Protein AF-X0UW04-F1 (afdb_monomer_lite)

Radius of gyration: 12.87 Å; chains: 1; bounding box: 37×18×32 Å

pLDDT: mean 79.73, std 12.76, range [35.03, 93.69]

Structure (mmCIF, N/CA/C/O backbone):
data_AF-X0UW04-F1
#
_entry.id   AF-X0UW04-F1
#
loop_
_atom_site.group_PDB
_atom_site.id
_atom_site.type_symbol
_atom_site.label_atom_id
_atom_site.label_alt_id
_atom_site.label_comp_id
_atom_site.label_asym_id
_atom_site.label_entity_id
_atom_site.label_seq_id
_atom_site.pdbx_PDB_ins_code
_atom_site.Cartn_x
_atom_site.Cartn_y
_atom_site.Cartn_z
_atom_site.occupancy
_atom_site.B_iso_or_equiv
_atom_site.auth_seq_id
_atom_site.auth_comp_id
_atom_site.auth_asym_id
_atom_site.auth_atom_id
_atom_site.pdbx_PDB_model_num
ATOM 1 N N . VAL A 1 1 ? 0.462 9.003 -2.841 1.00 79.62 1 VAL A N 1
ATOM 2 C CA . VAL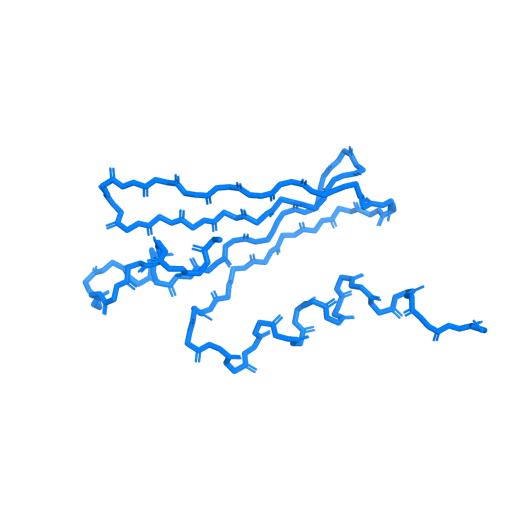 A 1 1 ? 0.823 7.589 -3.104 1.00 79.62 1 VAL A CA 1
ATOM 3 C C . VAL A 1 1 ? 0.591 7.194 -4.570 1.00 79.62 1 VAL A C 1
ATOM 5 O O . VAL A 1 1 ? 1.568 6.968 -5.261 1.00 79.62 1 VAL A O 1
ATOM 8 N N . ILE A 1 2 ? -0.629 7.269 -5.125 1.00 79.56 2 ILE A N 1
ATOM 9 C CA . ILE A 1 2 ? -0.984 6.789 -6.492 1.00 79.56 2 ILE A CA 1
ATOM 10 C C . ILE A 1 2 ? -0.001 7.135 -7.638 1.00 79.56 2 ILE A C 1
ATOM 12 O O . ILE A 1 2 ? 0.275 6.241 -8.436 1.00 79.56 2 ILE A O 1
ATOM 16 N N . PRO A 1 3 ? 0.563 8.359 -7.755 1.00 82.19 3 PRO A N 1
ATOM 17 C CA . PRO A 1 3 ? 1.469 8.691 -8.863 1.00 82.19 3 PRO A CA 1
ATOM 18 C C . PRO A 1 3 ? 2.736 7.826 -8.953 1.00 82.19 3 PRO A C 1
ATOM 20 O O . PRO A 1 3 ? 3.385 7.829 -9.994 1.00 82.19 3 PRO A O 1
ATOM 23 N N . PHE A 1 4 ? 3.076 7.109 -7.878 1.00 80.94 4 PHE A N 1
ATOM 24 C CA . PHE A 1 4 ? 4.275 6.281 -7.757 1.00 80.94 4 PHE A CA 1
ATOM 25 C C . PHE A 1 4 ? 3.996 4.781 -7.895 1.00 80.94 4 PHE A C 1
ATOM 27 O O . PHE A 1 4 ? 4.875 3.987 -7.600 1.00 80.94 4 PHE A O 1
ATOM 34 N N . ALA A 1 5 ? 2.794 4.365 -8.299 1.00 85.62 5 ALA A N 1
ATOM 35 C CA . ALA A 1 5 ? 2.554 2.971 -8.666 1.00 85.62 5 ALA A CA 1
ATOM 36 C C . ALA A 1 5 ? 3.163 2.670 -10.046 1.00 85.62 5 ALA A C 1
ATOM 38 O O . ALA A 1 5 ? 3.078 3.495 -10.964 1.00 85.62 5 ALA A O 1
ATOM 39 N N . ALA A 1 6 ? 3.743 1.479 -10.213 1.00 87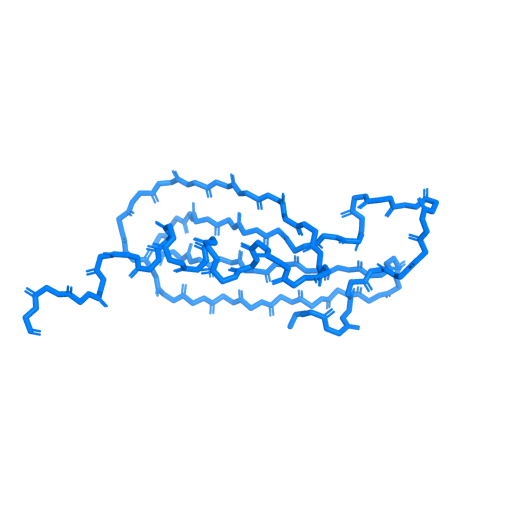.62 6 ALA A N 1
ATOM 40 C CA . ALA A 1 6 ? 4.255 1.042 -11.508 1.00 87.62 6 ALA A CA 1
ATOM 41 C C . ALA A 1 6 ? 3.130 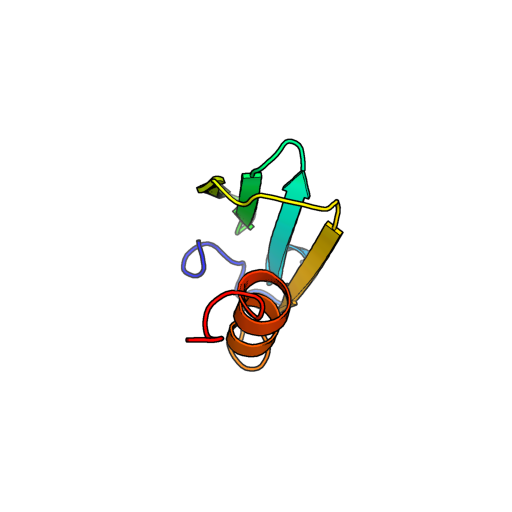1.004 -12.558 1.00 87.62 6 ALA A C 1
ATOM 43 O O . ALA A 1 6 ? 2.018 0.545 -12.297 1.00 87.62 6 ALA A O 1
ATOM 44 N N . LYS A 1 7 ? 3.435 1.475 -13.771 1.00 84.00 7 LYS A N 1
ATOM 45 C CA . LYS A 1 7 ? 2.519 1.426 -14.930 1.00 84.00 7 LYS A CA 1
ATOM 46 C C . LYS A 1 7 ? 2.769 0.209 -15.824 1.00 84.00 7 LYS A C 1
ATOM 48 O O . LYS A 1 7 ? 1.936 -0.141 -16.656 1.00 84.00 7 LYS A O 1
ATOM 53 N N . GLU A 1 8 ? 3.936 -0.402 -15.660 1.00 81.62 8 GLU A N 1
ATOM 54 C CA . GLU A 1 8 ? 4.411 -1.568 -16.397 1.00 81.62 8 GLU A CA 1
ATOM 55 C C . GLU A 1 8 ? 3.730 -2.839 -15.879 1.00 81.62 8 GLU A C 1
ATOM 57 O O . GLU A 1 8 ? 3.494 -2.989 -14.679 1.00 81.62 8 GLU A O 1
ATOM 62 N N . LYS A 1 9 ? 3.431 -3.781 -16.778 1.00 76.94 9 LYS A N 1
ATOM 63 C CA . LYS A 1 9 ? 2.735 -5.029 -16.421 1.00 76.94 9 LYS A CA 1
ATOM 64 C C . LYS A 1 9 ? 3.670 -6.129 -15.922 1.00 76.94 9 LYS A C 1
ATOM 66 O O . LYS A 1 9 ? 3.190 -7.102 -15.351 1.00 76.94 9 LYS A O 1
ATOM 71 N N . ASP A 1 10 ? 4.978 -5.957 -16.094 1.00 90.12 10 ASP A N 1
ATOM 72 C CA . ASP A 1 10 ? 5.987 -6.977 -15.779 1.00 90.12 10 ASP A CA 1
ATOM 73 C C . ASP A 1 10 ? 6.145 -7.192 -14.266 1.00 90.12 10 ASP A C 1
ATOM 75 O O . ASP A 1 10 ? 6.602 -8.240 -13.814 1.00 90.12 10 ASP A O 1
ATOM 79 N N . ARG A 1 11 ? 5.736 -6.199 -13.464 1.00 89.81 11 ARG A N 1
ATOM 80 C CA . ARG A 1 11 ? 5.762 -6.223 -11.995 1.00 89.81 11 ARG A CA 1
ATOM 81 C C . ARG A 1 11 ? 4.383 -5.845 -11.437 1.00 89.81 11 ARG A C 1
ATOM 83 O O . ARG A 1 11 ? 4.228 -4.766 -10.866 1.00 89.81 11 ARG A O 1
ATOM 90 N N . PRO A 1 12 ? 3.368 -6.718 -11.568 1.00 85.81 12 PRO A N 1
ATOM 91 C CA . PRO A 1 12 ? 1.975 -6.382 -11.256 1.00 85.81 12 PRO A CA 1
ATOM 92 C C . PRO A 1 12 ? 1.747 -6.027 -9.781 1.00 85.81 12 PRO A C 1
ATOM 94 O O . PRO A 1 12 ? 0.867 -5.232 -9.471 1.00 85.81 12 PRO A O 1
ATOM 97 N N . VAL A 1 13 ? 2.577 -6.546 -8.871 1.00 88.44 13 VAL A N 1
ATOM 98 C CA . VAL A 1 13 ? 2.549 -6.191 -7.441 1.00 88.44 13 VAL A CA 1
ATOM 99 C C . VAL A 1 13 ? 2.842 -4.701 -7.218 1.00 88.44 13 V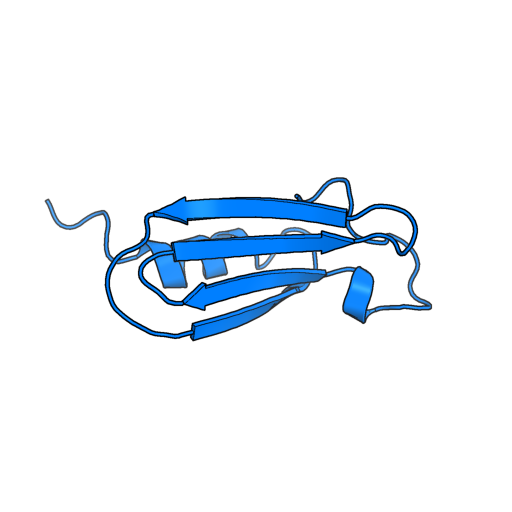AL A C 1
ATOM 101 O O . VAL A 1 13 ? 2.241 -4.093 -6.336 1.00 88.44 13 VAL A O 1
ATOM 104 N N . LEU A 1 14 ? 3.710 -4.099 -8.039 1.00 91.31 14 LEU A N 1
ATOM 105 C CA . LEU A 1 14 ? 4.066 -2.677 -7.963 1.00 91.31 14 LEU A CA 1
ATOM 106 C C . LEU A 1 14 ? 3.005 -1.765 -8.601 1.00 91.31 14 LEU A C 1
ATOM 108 O O . LEU A 1 14 ? 2.972 -0.568 -8.334 1.00 91.31 14 LEU A O 1
ATOM 112 N N . ALA A 1 15 ? 2.090 -2.323 -9.398 1.00 89.81 15 ALA A N 1
ATOM 113 C CA . ALA A 1 15 ? 0.948 -1.606 -9.968 1.00 89.81 15 ALA A CA 1
ATOM 114 C C . ALA A 1 15 ? -0.238 -1.487 -8.984 1.00 89.81 15 ALA A C 1
ATOM 116 O O . ALA A 1 15 ? -1.383 -1.246 -9.388 1.00 89.81 15 ALA A O 1
ATOM 117 N N . CYS A 1 16 ? 0.027 -1.665 -7.687 1.00 89.56 16 CYS A N 1
ATOM 118 C CA . CYS A 1 16 ? -0.958 -1.636 -6.618 1.00 89.56 16 CYS A CA 1
ATOM 119 C C . CYS A 1 16 ? -0.630 -0.587 -5.547 1.00 89.56 16 CYS A C 1
ATOM 121 O O . CYS A 1 16 ? 0.513 -0.173 -5.365 1.00 89.56 16 CYS A O 1
ATOM 123 N N . VAL A 1 17 ? -1.659 -0.204 -4.797 1.00 90.00 17 VAL A N 1
ATOM 124 C CA . VAL A 1 17 ? -1.573 0.499 -3.520 1.00 90.00 17 VAL A CA 1
ATOM 125 C C . VAL A 1 17 ? -1.756 -0.534 -2.413 1.00 90.00 17 VAL A C 1
ATOM 127 O O . VAL A 1 17 ? -2.769 -1.239 -2.385 1.00 90.00 17 VAL A O 1
ATOM 130 N N . ARG A 1 18 ? -0.782 -0.632 -1.510 1.00 91.12 18 ARG A N 1
ATOM 131 C CA . ARG A 1 18 ? -0.901 -1.398 -0.267 1.00 91.12 18 ARG A CA 1
ATOM 132 C C . ARG A 1 18 ? -1.567 -0.525 0.789 1.00 91.12 18 ARG A C 1
ATOM 134 O O . ARG A 1 18 ? -1.172 0.621 0.950 1.00 91.12 18 ARG A O 1
ATOM 141 N N . PHE A 1 19 ? -2.534 -1.081 1.498 1.00 90.06 19 PHE A N 1
ATOM 142 C CA . PHE A 1 19 ? -3.208 -0.510 2.656 1.00 90.06 19 PHE A CA 1
ATOM 143 C C . PHE A 1 19 ? -2.910 -1.417 3.836 1.00 90.06 19 PHE A C 1
ATOM 145 O O . PHE A 1 19 ? -3.205 -2.604 3.757 1.00 90.06 19 PHE A O 1
ATOM 152 N N . ALA A 1 20 ? -2.333 -0.890 4.903 1.00 90.06 20 ALA A N 1
ATOM 153 C CA . ALA A 1 20 ? -2.063 -1.642 6.117 1.00 90.06 20 ALA A CA 1
ATOM 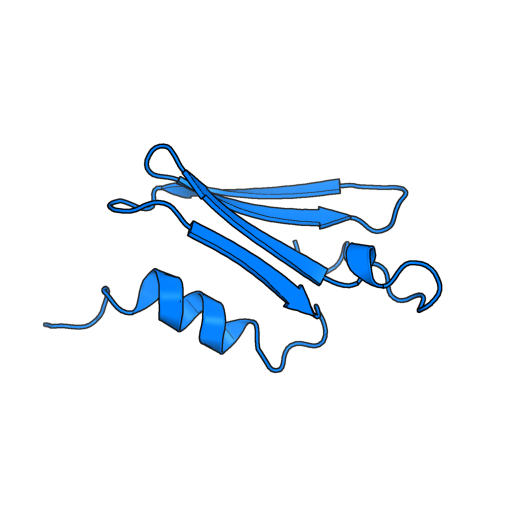154 C C . ALA A 1 20 ? -2.542 -0.838 7.318 1.00 90.06 20 ALA A C 1
ATOM 156 O O . ALA A 1 20 ? -2.043 0.254 7.565 1.00 90.06 20 ALA A O 1
ATOM 157 N N . GLN A 1 21 ? -3.508 -1.382 8.041 1.00 88.69 21 GLN A N 1
ATOM 158 C CA . GLN A 1 21 ? -3.956 -0.879 9.320 1.00 88.69 21 GLN A CA 1
ATOM 159 C C . GLN A 1 21 ? -3.283 -1.679 10.429 1.00 88.69 21 GLN A C 1
ATOM 161 O O . GLN A 1 21 ? -3.515 -2.886 10.519 1.00 88.69 21 GLN A O 1
ATOM 166 N N . ARG A 1 22 ? -2.441 -1.014 11.224 1.00 87.31 22 ARG A N 1
ATOM 167 C CA . ARG A 1 22 ? -1.737 -1.579 12.383 1.00 87.31 22 ARG A CA 1
ATOM 168 C C . ARG A 1 22 ? -1.427 -0.468 13.375 1.00 87.31 22 ARG A C 1
ATOM 170 O O . ARG A 1 22 ? -1.182 0.663 12.963 1.00 87.31 22 ARG A O 1
ATOM 177 N N . GLU A 1 23 ? -1.396 -0.791 14.664 1.00 87.50 23 GLU A N 1
ATOM 178 C CA . GLU A 1 23 ? -0.932 0.131 15.720 1.00 87.50 23 GLU A CA 1
ATOM 179 C C . GLU A 1 23 ? -1.655 1.496 15.715 1.00 87.50 23 GLU A C 1
ATOM 181 O O . GLU A 1 23 ? -1.043 2.546 15.906 1.00 87.50 23 GLU A O 1
ATOM 186 N N . GLY A 1 24 ? -2.966 1.490 15.451 1.00 86.94 24 GLY A N 1
ATOM 187 C CA . GLY A 1 24 ? -3.771 2.715 15.396 1.00 86.94 24 GLY A CA 1
ATOM 188 C C . GLY A 1 24 ? -3.473 3.607 14.187 1.00 86.94 24 GLY A C 1
ATOM 189 O O . GLY A 1 24 ? -3.783 4.798 14.212 1.00 86.94 24 GLY A O 1
ATOM 190 N N . LYS A 1 25 ? -2.848 3.065 13.136 1.00 89.06 25 LYS A N 1
ATOM 191 C CA . LYS A 1 25 ? -2.522 3.793 11.910 1.00 89.06 25 LYS A CA 1
ATOM 192 C C . LYS A 1 25 ? -2.966 3.040 10.676 1.00 89.06 25 LYS A C 1
ATOM 194 O O . LYS A 1 25 ? -2.812 1.826 10.598 1.00 89.06 25 LYS A O 1
ATOM 199 N N . LEU A 1 26 ? -3.424 3.786 9.676 1.00 89.25 26 LEU A N 1
ATOM 200 C CA . LEU A 1 26 ? -3.617 3.313 8.313 1.00 89.25 26 LEU A CA 1
ATOM 201 C C . LEU A 1 26 ? -2.479 3.840 7.436 1.00 89.25 26 LEU A C 1
ATOM 203 O O . LEU A 1 26 ? -2.373 5.040 7.175 1.00 89.25 26 LEU A O 1
ATOM 207 N N . THR A 1 27 ? -1.649 2.926 6.951 1.00 91.62 27 THR A N 1
ATOM 208 C CA . THR A 1 27 ? -0.531 3.206 6.055 1.00 91.62 27 THR A CA 1
ATOM 209 C C . THR A 1 27 ? -0.889 2.823 4.624 1.00 91.62 27 THR A C 1
ATOM 211 O O . THR A 1 27 ? -1.271 1.686 4.344 1.00 91.62 27 THR A O 1
ATOM 214 N N . LEU A 1 28 ? -0.737 3.772 3.702 1.00 91.62 28 LEU A N 1
ATOM 215 C CA . LEU A 1 28 ? -0.833 3.556 2.266 1.00 91.62 28 LEU A CA 1
ATOM 216 C C . L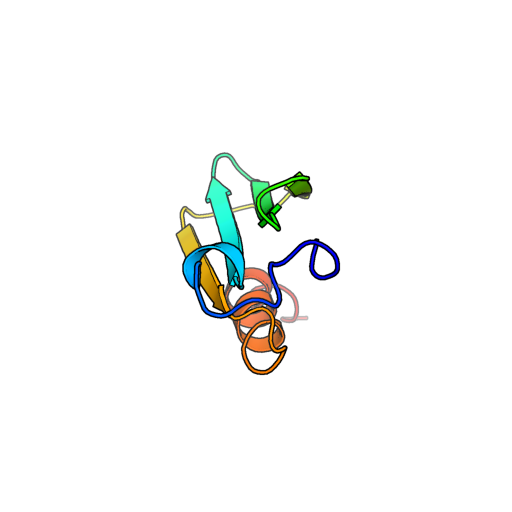EU A 1 28 ? 0.568 3.595 1.657 1.00 91.62 28 LEU A C 1
ATOM 218 O O . LEU A 1 28 ? 1.247 4.617 1.755 1.00 91.62 28 LEU A O 1
ATOM 222 N N . THR A 1 29 ? 0.967 2.534 0.960 1.00 93.38 29 THR A N 1
ATOM 223 C CA . THR A 1 29 ? 2.294 2.425 0.336 1.00 93.38 29 THR A CA 1
ATOM 224 C C . THR A 1 29 ? 2.175 2.101 -1.154 1.00 93.38 29 THR A C 1
ATOM 226 O O . THR A 1 29 ? 1.378 1.258 -1.567 1.00 93.38 29 THR A O 1
ATOM 229 N N . THR A 1 30 ? 2.993 2.759 -1.974 1.00 93.25 30 THR A N 1
ATOM 230 C CA . THR A 1 30 ? 3.138 2.512 -3.422 1.00 93.25 30 THR A CA 1
ATOM 231 C C . THR A 1 30 ? 4.602 2.611 -3.829 1.00 93.25 30 THR A C 1
ATOM 233 O O . THR A 1 30 ? 5.331 3.433 -3.270 1.00 93.25 30 THR A O 1
ATOM 236 N N . SER A 1 31 ? 5.020 1.846 -4.836 1.00 92.75 31 SER A N 1
ATOM 237 C CA . SER A 1 31 ? 6.352 1.964 -5.436 1.00 92.75 31 SER A CA 1
ATOM 238 C C . SER A 1 31 ? 6.322 1.610 -6.920 1.00 92.75 31 SER A C 1
ATOM 240 O O . SER A 1 31 ? 5.524 0.779 -7.346 1.00 92.75 31 SER A O 1
ATOM 242 N N . ASP A 1 32 ? 7.220 2.218 -7.693 1.00 90.81 32 ASP A N 1
ATOM 243 C CA . ASP A 1 32 ? 7.444 1.938 -9.114 1.00 90.81 32 ASP A CA 1
ATOM 244 C C . ASP A 1 32 ? 8.724 1.112 -9.353 1.00 90.81 32 ASP A C 1
ATOM 246 O O . ASP A 1 32 ? 9.108 0.847 -10.491 1.00 90.81 32 ASP A O 1
ATOM 250 N N . GLY A 1 33 ? 9.392 0.683 -8.275 1.00 90.19 33 GLY A N 1
ATOM 251 C CA . GLY A 1 33 ? 10.678 -0.013 -8.315 1.00 90.19 33 GLY A CA 1
ATOM 252 C C . GLY A 1 33 ? 11.903 0.909 -8.343 1.00 90.19 33 GLY A C 1
ATOM 253 O O . GLY A 1 33 ? 13.020 0.402 -8.303 1.00 90.19 33 GLY A O 1
ATOM 254 N N . PHE A 1 34 ? 11.715 2.231 -8.368 1.00 91.25 34 PHE A N 1
ATOM 255 C CA . PHE A 1 34 ? 12.782 3.233 -8.252 1.00 91.25 34 PHE A CA 1
ATOM 256 C C . PHE A 1 34 ? 12.570 4.168 -7.062 1.00 91.25 34 PHE A C 1
ATOM 258 O O . PHE A 1 34 ? 13.528 4.632 -6.445 1.00 91.25 34 PHE A O 1
ATOM 265 N N . ARG A 1 35 ? 11.311 4.475 -6.750 1.00 91.56 35 ARG A N 1
ATOM 266 C CA . ARG A 1 35 ? 10.897 5.364 -5.667 1.00 91.56 35 ARG A CA 1
ATOM 267 C C . ARG A 1 35 ? 9.771 4.707 -4.874 1.00 91.56 35 ARG A C 1
ATOM 269 O O . ARG A 1 35 ? 9.016 3.884 -5.395 1.00 91.56 35 ARG A O 1
ATOM 276 N N . LEU A 1 36 ? 9.666 5.072 -3.601 1.00 93.44 36 LEU A N 1
ATOM 277 C CA . LEU A 1 36 ? 8.608 4.633 -2.695 1.00 93.44 36 LEU A CA 1
ATOM 278 C C . LEU A 1 36 ? 7.883 5.866 -2.161 1.00 93.44 36 LEU A C 1
ATOM 280 O O . LEU A 1 36 ? 8.517 6.853 -1.793 1.00 93.44 36 LEU A O 1
ATOM 284 N N . ALA A 1 37 ? 6.556 5.803 -2.136 1.00 92.06 37 ALA A N 1
ATOM 285 C CA . ALA A 1 37 ? 5.714 6.814 -1.519 1.00 92.06 37 ALA A CA 1
ATOM 286 C C . ALA A 1 37 ? 4.837 6.166 -0.453 1.00 92.06 37 ALA A C 1
ATOM 288 O O . ALA A 1 37 ? 4.127 5.197 -0.734 1.00 92.06 37 ALA A O 1
ATOM 289 N N . GLU A 1 38 ? 4.866 6.748 0.741 1.00 93.69 38 GLU A N 1
ATOM 290 C CA . GLU A 1 38 ? 4.118 6.292 1.905 1.00 93.69 38 GLU A CA 1
ATOM 291 C C . GLU A 1 38 ? 3.312 7.447 2.508 1.00 93.69 38 GLU A C 1
ATOM 293 O O . GLU A 1 38 ? 3.775 8.587 2.550 1.00 93.69 38 GLU A O 1
ATOM 298 N N . LEU A 1 39 ? 2.088 7.151 2.937 1.00 89.19 39 LEU A N 1
ATOM 299 C CA . LEU A 1 39 ? 1.228 8.041 3.711 1.00 89.19 39 LEU A CA 1
ATOM 300 C C . LEU A 1 39 ? 0.727 7.263 4.922 1.00 89.19 39 LEU A C 1
ATOM 302 O O . LEU A 1 39 ? 0.142 6.201 4.742 1.00 89.19 39 LEU A O 1
ATOM 306 N N . SER A 1 40 ? 0.903 7.811 6.120 1.00 90.12 40 SER A N 1
ATOM 307 C CA . SER A 1 40 ? 0.360 7.242 7.354 1.00 90.12 40 SER A CA 1
ATOM 308 C C . SER A 1 40 ? -0.627 8.220 7.976 1.00 90.12 40 SER A C 1
ATOM 310 O O . SER A 1 40 ? -0.330 9.409 8.090 1.00 90.12 40 SER A O 1
ATOM 312 N N . LEU A 1 41 ? -1.801 7.714 8.338 1.00 83.25 41 LEU A N 1
ATOM 313 C CA . LEU A 1 41 ? -2.898 8.456 8.953 1.00 83.25 41 LEU A CA 1
ATOM 314 C C . LEU A 1 41 ? -3.256 7.779 10.274 1.00 83.25 41 LEU A C 1
ATOM 316 O O . LEU A 1 41 ? -3.242 6.549 10.334 1.00 83.25 41 LEU A O 1
ATOM 320 N N . ASP A 1 42 ? -3.598 8.554 11.299 1.00 83.75 42 ASP A N 1
ATOM 321 C CA . ASP A 1 42 ? -4.171 7.988 12.522 1.00 83.75 42 ASP A CA 1
ATOM 322 C C . ASP A 1 42 ? -5.528 7.351 12.183 1.00 83.75 42 ASP A C 1
ATOM 324 O O . ASP A 1 42 ? -6.362 7.951 11.497 1.00 83.75 42 ASP A O 1
ATOM 328 N N . PHE A 1 43 ? -5.708 6.097 12.588 1.00 79.88 43 PHE A N 1
ATOM 329 C CA . PHE A 1 43 ? -6.864 5.276 12.251 1.00 79.88 43 PHE A CA 1
ATOM 330 C C . PHE A 1 43 ? -7.088 4.238 13.361 1.00 79.88 43 PHE A C 1
ATOM 332 O O . PHE A 1 43 ? -6.354 3.253 13.472 1.00 79.88 43 PHE A O 1
ATOM 339 N N . GLU A 1 44 ? -8.074 4.499 14.217 1.00 75.62 44 GLU A N 1
ATOM 340 C CA . GLU A 1 44 ? -8.356 3.696 15.410 1.00 75.62 44 GLU A CA 1
ATOM 341 C C . GLU A 1 44 ? -9.137 2.410 15.080 1.00 75.62 44 GLU A C 1
ATOM 343 O O . GLU A 1 44 ? -9.908 2.368 14.125 1.00 75.62 44 GLU A O 1
ATOM 348 N N . ASP A 1 45 ? -8.941 1.385 15.915 1.00 72.44 45 ASP A N 1
ATOM 349 C CA . ASP A 1 45 ? -9.630 0.082 15.937 1.00 72.44 45 ASP A CA 1
ATOM 350 C C . ASP A 1 45 ? -9.413 -0.896 14.770 1.00 72.44 45 ASP A C 1
ATOM 352 O O . ASP A 1 45 ? -9.939 -0.735 13.671 1.00 72.44 45 ASP A O 1
ATOM 356 N N . GLY A 1 46 ? -8.749 -2.019 15.070 1.00 71.31 46 GLY A N 1
ATOM 357 C CA . GLY A 1 46 ? -8.624 -3.187 14.190 1.00 71.31 46 GLY A CA 1
ATOM 358 C C . GLY A 1 46 ? -7.245 -3.361 13.548 1.00 71.31 46 GLY A C 1
ATOM 359 O O . GLY A 1 46 ? -6.410 -2.460 13.552 1.00 71.31 46 GLY A O 1
ATOM 360 N N . ASP A 1 47 ? -7.022 -4.549 12.988 1.00 74.94 47 ASP A N 1
ATOM 361 C CA . ASP A 1 47 ? -5.860 -4.882 12.165 1.00 74.94 47 ASP A CA 1
ATOM 362 C C . ASP A 1 47 ? -6.350 -5.373 10.802 1.00 74.94 47 ASP A C 1
ATOM 364 O O . ASP A 1 47 ? -7.284 -6.174 10.706 1.00 74.94 47 ASP A O 1
ATOM 368 N N . GLY A 1 48 ? -5.711 -4.912 9.730 1.00 76.81 48 GLY A N 1
ATOM 369 C CA . GLY A 1 48 ? -6.120 -5.276 8.378 1.00 76.81 48 GLY A CA 1
ATOM 370 C C . GLY A 1 48 ? -5.085 -4.907 7.329 1.00 76.81 48 GLY A C 1
ATOM 371 O O . GLY A 1 48 ? -4.344 -3.941 7.472 1.00 76.81 48 GLY A O 1
ATOM 372 N N . GLU A 1 49 ? -5.021 -5.673 6.245 1.00 84.88 49 GLU A N 1
ATOM 373 C CA . GLU A 1 49 ? -4.147 -5.366 5.115 1.00 84.88 49 GLU A CA 1
ATOM 374 C C . GLU A 1 49 ? -4.845 -5.692 3.794 1.00 84.88 49 GLU A C 1
ATOM 376 O O . GLU A 1 49 ? -5.507 -6.721 3.666 1.00 84.88 49 GLU A O 1
ATOM 381 N N . ALA A 1 50 ? -4.702 -4.811 2.805 1.00 80.50 50 ALA A N 1
ATOM 382 C CA . ALA A 1 50 ? -5.238 -4.992 1.465 1.00 80.50 50 ALA A CA 1
ATOM 383 C C . ALA A 1 50 ? -4.257 -4.473 0.409 1.00 80.50 50 ALA A C 1
ATOM 385 O O . ALA A 1 50 ? -3.552 -3.489 0.616 1.00 80.50 50 ALA A O 1
ATOM 386 N N . GLN A 1 51 ? -4.246 -5.103 -0.763 1.00 82.50 51 GLN A N 1
ATOM 387 C CA . GLN A 1 51 ? -3.465 -4.655 -1.911 1.00 82.50 51 GLN A CA 1
ATOM 388 C C . GLN A 1 51 ? -4.405 -4.466 -3.101 1.00 82.50 51 GLN A C 1
ATOM 390 O O . GLN A 1 51 ? -5.061 -5.409 -3.535 1.00 82.50 51 GLN A O 1
ATOM 395 N N . ILE A 1 52 ? -4.492 -3.240 -3.619 1.00 82.06 52 ILE A N 1
ATOM 396 C CA . ILE A 1 52 ? -5.480 -2.868 -4.640 1.00 82.06 52 ILE A CA 1
ATOM 397 C C . ILE A 1 52 ? -4.797 -2.302 -5.865 1.00 82.06 52 ILE A C 1
ATOM 399 O O . ILE A 1 52 ? -3.902 -1.475 -5.742 1.00 82.06 52 ILE A O 1
ATOM 403 N N . SER A 1 53 ? -5.262 -2.685 -7.052 1.00 80.50 53 SER A N 1
ATOM 404 C CA . SER A 1 53 ? -4.777 -2.097 -8.299 1.00 80.50 53 SER A CA 1
ATOM 405 C C . SER A 1 53 ? -4.923 -0.570 -8.297 1.00 80.50 53 SER A C 1
ATOM 407 O O . SER A 1 53 ? -5.981 -0.026 -7.975 1.00 80.50 53 SER A O 1
ATOM 409 N N . ALA A 1 54 ? -3.869 0.130 -8.713 1.00 78.94 54 ALA A N 1
ATOM 410 C CA . ALA A 1 54 ? -3.836 1.588 -8.758 1.00 78.94 54 ALA A CA 1
ATOM 411 C C . ALA A 1 54 ? -4.732 2.202 -9.858 1.00 78.94 54 ALA A C 1
ATOM 413 O O . ALA A 1 54 ? -4.852 3.422 -9.933 1.00 78.94 54 ALA A O 1
ATOM 414 N N . SER A 1 55 ? -5.399 1.385 -10.686 1.00 75.00 55 SER A N 1
ATOM 415 C CA . SER A 1 55 ? -6.255 1.808 -11.811 1.00 75.00 55 SER A CA 1
ATOM 416 C C . SER A 1 55 ? -7.585 2.473 -11.411 1.00 75.00 55 SER A C 1
ATOM 418 O O . SER A 1 55 ? -8.389 2.819 -12.272 1.00 75.00 55 SER A O 1
ATOM 420 N N . GLY A 1 56 ? -7.818 2.702 -10.115 1.00 63.38 56 GLY A N 1
ATOM 421 C CA . GLY A 1 56 ? -8.833 3.634 -9.610 1.00 63.38 56 GLY A CA 1
ATOM 422 C C . GLY A 1 56 ? -10.212 3.040 -9.308 1.00 63.38 56 GLY A C 1
ATOM 423 O O . GLY A 1 56 ? -10.918 3.595 -8.472 1.00 63.38 56 GLY A O 1
ATOM 424 N N . ALA A 1 57 ? -10.582 1.889 -9.880 1.00 63.91 57 ALA A N 1
ATOM 425 C CA . ALA A 1 57 ? -11.936 1.333 -9.719 1.00 63.91 57 ALA A CA 1
ATOM 426 C C . ALA A 1 57 ? -12.266 0.867 -8.284 1.00 63.91 57 ALA A C 1
ATOM 428 O O . ALA A 1 57 ? -13.411 0.958 -7.850 1.00 63.91 57 ALA A O 1
ATOM 429 N N . TYR A 1 58 ? -11.264 0.415 -7.526 1.00 66.94 58 TYR A N 1
ATOM 430 C CA . TYR A 1 58 ? -11.468 -0.211 -6.212 1.00 66.94 58 TYR A CA 1
ATOM 431 C C . TYR A 1 58 ? -10.910 0.609 -5.043 1.00 66.94 58 TYR A C 1
ATOM 433 O O . TYR A 1 58 ? -11.212 0.327 -3.886 1.00 66.94 58 TYR A O 1
ATOM 441 N N . LEU A 1 59 ? -10.138 1.665 -5.324 1.00 69.81 59 LEU A N 1
ATOM 442 C CA . LEU A 1 59 ? -9.500 2.480 -4.288 1.00 69.81 59 LEU A CA 1
ATOM 443 C C . LEU A 1 59 ? -10.537 3.156 -3.380 1.00 69.81 59 LEU A C 1
ATOM 445 O O . LEU A 1 59 ? -10.419 3.129 -2.159 1.00 69.81 59 LEU A O 1
ATOM 449 N N . ALA A 1 60 ? -11.589 3.715 -3.983 1.00 69.31 60 ALA A N 1
ATOM 450 C CA . ALA A 1 60 ? -12.674 4.352 -3.246 1.00 69.31 60 ALA A CA 1
ATOM 451 C C . ALA A 1 60 ? -13.480 3.349 -2.406 1.00 69.31 60 ALA A C 1
ATOM 453 O O . ALA A 1 60 ? -13.949 3.700 -1.330 1.00 69.31 60 ALA A O 1
ATOM 454 N N . GLN A 1 61 ? -13.642 2.104 -2.868 1.00 68.06 61 GLN A N 1
ATOM 455 C CA . GLN A 1 61 ? -14.310 1.059 -2.085 1.00 68.06 61 GLN A CA 1
ATOM 456 C C . GLN A 1 61 ? -13.484 0.653 -0.870 1.00 68.06 61 GLN A C 1
ATOM 458 O O . GLN A 1 61 ? -14.046 0.458 0.199 1.00 68.06 61 GLN A O 1
ATOM 463 N N . VAL A 1 62 ? -12.162 0.592 -1.001 1.00 70.31 62 VAL A N 1
ATOM 464 C CA . VAL A 1 62 ? -11.290 0.279 0.131 1.00 70.31 62 VAL A CA 1
ATOM 465 C C . VAL A 1 62 ? -11.246 1.418 1.137 1.00 70.31 62 VAL A C 1
ATOM 467 O O . VAL A 1 62 ? -11.402 1.174 2.326 1.00 70.31 62 VAL A O 1
ATOM 470 N N . LEU A 1 63 ? -11.169 2.669 0.683 1.00 69.31 63 LEU A N 1
ATOM 471 C CA . LEU A 1 63 ? -11.318 3.817 1.579 1.00 69.31 63 LEU A CA 1
ATOM 472 C C . LEU A 1 63 ? -12.678 3.834 2.292 1.00 69.31 63 LEU A C 1
ATOM 474 O O . LEU A 1 63 ? -12.744 4.316 3.412 1.00 69.31 63 LEU A O 1
ATOM 478 N N . LYS A 1 64 ? -13.743 3.280 1.696 1.00 67.38 64 LYS A N 1
ATOM 479 C CA . LYS A 1 64 ? -15.031 3.056 2.380 1.00 67.38 64 LYS A CA 1
ATOM 480 C C . LYS A 1 64 ? -15.029 1.831 3.295 1.00 67.38 64 LYS A C 1
ATOM 482 O O . LYS A 1 64 ? -15.761 1.834 4.269 1.00 67.38 64 LYS A O 1
ATOM 487 N N . ALA A 1 65 ? -14.267 0.784 2.994 1.00 67.88 65 ALA A N 1
ATOM 488 C CA . ALA A 1 65 ? -14.156 -0.392 3.856 1.00 67.88 65 ALA A CA 1
ATOM 489 C C . ALA A 1 65 ? -13.369 -0.072 5.134 1.00 67.88 65 ALA A C 1
ATOM 491 O O . ALA A 1 65 ? -13.778 -0.485 6.211 1.00 67.88 65 ALA A O 1
ATOM 492 N N . PHE A 1 66 ? -12.299 0.720 5.016 1.00 67.38 66 PHE A N 1
ATOM 493 C CA . PHE A 1 66 ? -11.578 1.263 6.164 1.00 67.38 66 PHE A CA 1
ATOM 494 C C . PHE A 1 66 ? -12.365 2.443 6.779 1.00 67.38 66 PHE A C 1
ATOM 496 O O . PHE A 1 66 ? -12.730 2.409 7.938 1.00 67.38 66 PHE A O 1
ATOM 503 N N . GLY A 1 67 ? -12.770 3.459 6.016 1.00 62.03 67 GLY A N 1
ATOM 504 C CA . GLY A 1 67 ? -13.449 4.663 6.536 1.00 62.03 67 GLY A CA 1
ATOM 505 C C . GLY A 1 67 ? -14.970 4.582 6.753 1.00 62.03 67 GLY A C 1
ATOM 506 O O . GLY A 1 67 ? -15.579 5.575 7.143 1.00 62.03 67 GLY A O 1
ATOM 507 N N . GLY A 1 68 ? -15.617 3.442 6.508 1.00 55.06 68 GLY A N 1
ATOM 508 C CA . GLY A 1 68 ? -17.077 3.262 6.601 1.00 55.06 68 GLY A CA 1
ATOM 509 C C . GLY A 1 68 ? -17.666 3.408 8.008 1.00 55.06 68 GLY A C 1
ATOM 510 O O . GLY A 1 68 ? -18.884 3.401 8.153 1.00 55.06 68 GLY A O 1
ATOM 511 N N . MET A 1 69 ? -16.826 3.595 9.031 1.00 53.09 69 MET A N 1
ATOM 512 C CA . MET A 1 69 ? -17.222 4.003 10.385 1.00 53.09 69 MET A CA 1
ATOM 513 C C . MET A 1 69 ? -17.316 5.532 10.576 1.00 53.09 69 MET A C 1
ATOM 515 O O . MET A 1 69 ? -17.602 5.980 11.681 1.00 53.09 69 MET A O 1
ATOM 519 N N . VAL A 1 70 ? -17.149 6.355 9.530 1.00 54.06 70 VAL A N 1
ATOM 520 C CA . VAL A 1 70 ? -17.347 7.819 9.605 1.00 54.06 70 VAL A CA 1
ATOM 521 C C . VAL A 1 70 ? -18.422 8.282 8.617 1.00 54.06 70 VAL A C 1
ATOM 523 O O . VAL A 1 70 ? -18.158 8.942 7.619 1.00 54.06 70 VAL A O 1
ATOM 526 N N . SER A 1 71 ? -19.670 7.906 8.894 1.00 48.84 71 SER A N 1
ATOM 527 C CA . SER A 1 71 ? -20.845 8.785 8.780 1.00 48.84 71 SER A CA 1
ATOM 528 C C . SER A 1 71 ? -22.046 8.052 9.378 1.00 48.84 71 SER A C 1
ATOM 530 O O . SER A 1 71 ? -22.707 7.240 8.736 1.00 48.84 71 SER A O 1
ATOM 532 N N . GLY A 1 72 ? -22.265 8.313 10.663 1.00 48.31 72 GLY A N 1
ATOM 533 C CA . GLY A 1 72 ? -23.362 7.787 11.466 1.00 48.31 72 GLY A CA 1
ATOM 534 C C . GLY A 1 72 ? -23.821 8.788 12.526 1.00 48.31 72 GLY A C 1
ATOM 535 O O . GLY A 1 72 ? -24.189 8.370 13.621 1.00 48.31 72 GLY A O 1
ATOM 536 N N . ARG A 1 73 ? -23.734 10.091 12.229 1.00 35.03 73 ARG A N 1
ATOM 537 C CA . ARG A 1 73 ? -24.596 11.187 12.705 1.00 35.03 73 ARG A CA 1
ATOM 538 C C . ARG A 1 73 ? -24.107 12.526 12.173 1.00 35.03 73 ARG A C 1
ATOM 540 O O . ARG A 1 73 ? -22.873 12.684 12.065 1.00 35.03 73 ARG A O 1
#

Sequence (73 aa):
VIPFAAKEKDRPVLACVRFAQREGKLTLTTSDGFRLAELSLDFEDGDGEAQISASGAYLAQVLKAFGGMVSGR

InterPro domains:
  IPR046938 DNA clamp superfamily [SSF55979] (3-67)

Foldseek 3Di:
DLVAQAPDPVCQQQQKWKWWDDPQWTKTWHHNVPDIDIDIDRADDDTDIDIGGSPPPCPVVVCCVRVVVPDDD

Organism: NCBI:txid412755

Secondary structure (DSSP, 8-state):
-GGGS---SSSGGGGEEEEEEETTEEEEEEE-SS-EEEEEEE--S--EEEEEETTSTTHHHHHHHHHTTS---